Protein AF-A1DB01-F1 (afdb_monomer_lite)

Organism: Neosartorya fischeri (strain ATCC 1020 / DSM 3700 / CBS 544.65 / FGSC A1164 / JCM 1740 / NRRL 181 / WB 181) (NCBI:txid331117)

InterPro domains:
  IPR000789 Cyclin-dependent kinase, regulatory subunit [PF01111] (2-52)
  IPR000789 Cyclin-dependent kinase, regulatory subunit [PR00296] (24-38)
  IPR000789 Cyclin-dependent kinase, regulatory subunit [PR00296] (39-52)
  IPR000789 Cyclin-dependent kinase, regulatory subunit [PS00945] (42-52)
  IPR000789 Cyclin-dependent kinase, regulatory subunit [SM01084] (1-52)
  IPR036858 Cyclin-dependent kinase, regulatory subunit superfamily [G3DSA:3.30.170.10] (1-52)
  IPR036858 Cyclin-dependent kinase, regulatory subunit superfamily [SSF55637] (1-52)

pLDDT: mean 95.43, std 2.9, range [85.56, 98.31]

Radius of gyration: 14.33 Å; chains: 1; bounding box: 31×29×33 Å

Secondary structure (DSSP, 8-state):
-GGGS-GGGB-TTTSSBPP--HHHHHHTT----TT-----PPPPPTT-----

Structure (mmCIF, N/CA/C/O backbone):
data_AF-A1DB01-F1
#
_entry.id   AF-A1DB01-F1
#
loop_
_atom_site.group_PDB
_atom_site.id
_atom_site.type_symbol
_atom_site.label_atom_id
_atom_site.label_alt_id
_atom_site.label_comp_id
_atom_site.label_asym_id
_atom_site.label_entity_id
_atom_site.label_seq_id
_atom_site.pdbx_PDB_ins_code
_atom_site.Cartn_x
_atom_site.Cartn_y
_atom_site.Cartn_z
_atom_site.occupancy
_atom_site.B_iso_or_equiv
_atom_site.auth_seq_id
_atom_site.auth_comp_id
_atom_site.auth_asym_id
_atom_site.auth_atom_id
_atom_site.pdbx_PDB_model_num
ATOM 1 N N . MET A 1 1 ? -4.765 16.179 -3.925 1.00 85.56 1 MET A N 1
ATOM 2 C CA . MET A 1 1 ? -4.885 15.182 -2.842 1.00 85.56 1 MET A CA 1
ATOM 3 C C . MET A 1 1 ? -3.531 14.548 -2.537 1.00 85.56 1 MET A C 1
ATOM 5 O O . MET A 1 1 ? -3.051 14.759 -1.439 1.00 85.56 1 MET A O 1
ATOM 9 N N . LEU A 1 2 ? -2.860 13.918 -3.513 1.00 90.88 2 LEU A N 1
ATOM 10 C CA . LEU A 1 2 ? -1.558 13.245 -3.326 1.00 90.88 2 LEU A CA 1
ATOM 11 C C . LEU A 1 2 ? -0.465 14.107 -2.672 1.00 90.88 2 LEU A C 1
ATOM 13 O O . LEU A 1 2 ? 0.202 13.654 -1.758 1.00 90.88 2 LEU A O 1
ATOM 17 N N . LYS A 1 3 ? -0.354 15.388 -3.051 1.00 92.00 3 LYS A N 1
ATOM 18 C CA . LYS A 1 3 ? 0.612 16.339 -2.459 1.00 92.00 3 LYS A CA 1
ATOM 19 C C . LYS A 1 3 ? 0.431 16.596 -0.951 1.00 92.00 3 LYS A C 1
ATOM 21 O O . LYS A 1 3 ? 1.267 17.265 -0.360 1.00 92.00 3 LYS A O 1
ATOM 26 N N . LYS A 1 4 ? -0.690 16.165 -0.361 1.00 94.31 4 LYS A N 1
ATOM 27 C CA . LYS A 1 4 ? -0.989 16.307 1.073 1.00 94.31 4 LYS A CA 1
ATOM 28 C C . LYS A 1 4 ? -0.715 15.024 1.866 1.00 94.31 4 LYS A C 1
ATOM 30 O O . LYS A 1 4 ? -0.831 15.057 3.084 1.00 94.31 4 LYS A O 1
ATOM 35 N N . ILE A 1 5 ? -0.420 13.913 1.190 1.00 95.69 5 ILE A N 1
ATOM 36 C CA . ILE A 1 5 ? -0.118 12.639 1.843 1.00 95.69 5 ILE A CA 1
ATOM 37 C C . ILE A 1 5 ? 1.317 12.712 2.397 1.00 95.69 5 ILE A C 1
ATOM 39 O O . ILE A 1 5 ? 2.192 13.234 1.697 1.00 95.69 5 ILE A O 1
ATOM 43 N N . PRO A 1 6 ? 1.570 12.229 3.626 1.00 95.69 6 PRO A N 1
ATOM 44 C CA . PRO A 1 6 ? 2.914 12.148 4.192 1.00 95.69 6 PRO A CA 1
ATOM 45 C C . PRO A 1 6 ? 3.902 11.389 3.293 1.00 95.69 6 PRO A C 1
ATOM 47 O O . PRO A 1 6 ? 3.543 10.412 2.638 1.00 95.69 6 PRO A O 1
ATOM 50 N N . ALA A 1 7 ? 5.157 11.842 3.243 1.00 94.62 7 ALA A N 1
ATOM 51 C CA . ALA A 1 7 ? 6.167 11.286 2.337 1.00 94.62 7 ALA A CA 1
ATOM 52 C C . ALA A 1 7 ? 6.530 9.820 2.651 1.00 94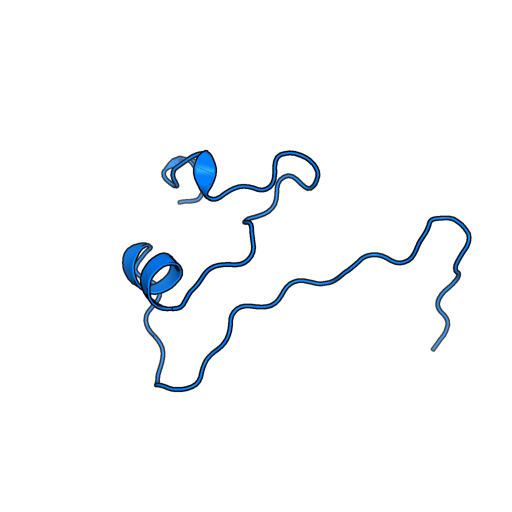.62 7 ALA A C 1
ATOM 54 O O . ALA A 1 7 ? 6.899 9.075 1.752 1.00 94.62 7 ALA A O 1
ATOM 55 N N . ASP A 1 8 ? 6.378 9.390 3.903 1.00 94.69 8 ASP A N 1
ATOM 56 C CA . ASP A 1 8 ? 6.612 8.025 4.392 1.00 94.69 8 ASP A CA 1
ATOM 57 C C . ASP A 1 8 ? 5.553 7.003 3.935 1.00 94.69 8 ASP A C 1
ATOM 59 O O . ASP A 1 8 ? 5.697 5.801 4.174 1.00 94.69 8 ASP A O 1
ATOM 63 N N . TYR A 1 9 ? 4.489 7.464 3.272 1.00 96.62 9 TYR A N 1
ATOM 64 C CA . TYR A 1 9 ? 3.499 6.613 2.609 1.00 96.62 9 TYR A CA 1
ATOM 65 C C . TYR A 1 9 ? 3.868 6.332 1.149 1.00 96.62 9 TYR A C 1
ATOM 67 O O . TYR A 1 9 ? 3.187 5.548 0.490 1.00 96.62 9 TYR A O 1
ATOM 75 N N . PHE A 1 10 ? 4.930 6.952 0.633 1.00 96.94 10 PHE A N 1
ATOM 76 C CA . PHE A 1 10 ? 5.403 6.742 -0.728 1.00 96.94 10 PHE A CA 1
ATOM 77 C C . PHE A 1 10 ? 6.610 5.808 -0.759 1.00 96.94 10 PHE A C 1
ATOM 79 O O . PHE A 1 10 ? 7.508 5.883 0.078 1.00 96.94 10 PHE A O 1
ATOM 86 N N . ASP A 1 11 ? 6.631 4.944 -1.767 1.00 95.06 11 ASP A N 1
ATOM 87 C CA . ASP A 1 11 ? 7.801 4.167 -2.142 1.00 95.06 11 ASP A CA 1
ATOM 88 C C . ASP A 1 11 ? 8.784 5.080 -2.893 1.00 95.06 11 ASP A C 1
ATOM 90 O O . ASP A 1 11 ? 8.445 5.685 -3.915 1.00 95.06 11 ASP A O 1
ATOM 94 N N . SER A 1 12 ? 10.011 5.194 -2.382 1.00 91.50 12 SER A N 1
ATOM 95 C CA . SER A 1 12 ? 11.042 6.078 -2.938 1.00 91.50 12 SER A CA 1
ATOM 96 C C . SER A 1 12 ? 11.603 5.607 -4.281 1.00 91.50 12 SER A C 1
ATOM 98 O O . SER A 1 12 ? 12.161 6.420 -5.017 1.00 91.50 12 SER A O 1
ATOM 100 N N . SER A 1 13 ? 11.459 4.322 -4.608 1.00 90.44 13 SER A N 1
ATOM 101 C CA . SER A 1 13 ? 11.948 3.720 -5.848 1.00 90.44 13 SER A CA 1
ATOM 102 C C . SER A 1 13 ? 10.917 3.788 -6.975 1.00 90.44 13 SER A C 1
ATOM 104 O O . SER A 1 13 ? 11.277 4.091 -8.111 1.00 90.44 13 SER A O 1
ATOM 106 N N . LYS A 1 14 ? 9.634 3.564 -6.660 1.00 88.31 14 LYS A N 1
ATOM 107 C CA . LYS A 1 14 ? 8.537 3.513 -7.642 1.00 88.31 14 LYS A CA 1
ATOM 108 C C . LYS A 1 14 ? 7.797 4.845 -7.804 1.00 88.31 14 LYS A C 1
ATOM 110 O O . LYS A 1 14 ? 7.134 5.061 -8.815 1.00 88.31 14 LYS A O 1
ATOM 115 N N . GLY A 1 15 ? 7.859 5.737 -6.811 1.00 91.69 15 GLY A N 1
ATOM 116 C CA . GLY A 1 15 ? 7.079 6.984 -6.796 1.00 91.69 15 GLY A CA 1
ATOM 117 C C . GLY A 1 15 ? 5.568 6.779 -6.602 1.00 91.69 15 GLY A C 1
ATOM 118 O O . GLY A 1 15 ? 4.789 7.724 -6.746 1.00 91.69 15 GLY A O 1
ATOM 119 N N . THR A 1 16 ? 5.147 5.556 -6.276 1.00 95.12 16 THR A N 1
ATOM 120 C CA . THR A 1 16 ? 3.774 5.185 -5.913 1.00 95.12 16 THR A CA 1
ATOM 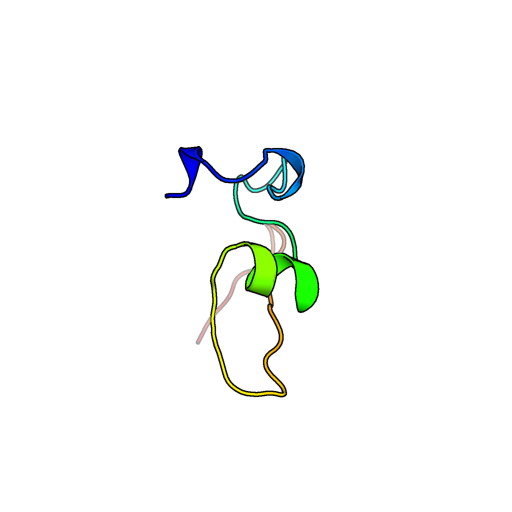121 C C . THR A 1 16 ? 3.606 5.179 -4.394 1.00 95.12 16 THR A C 1
ATOM 123 O O . THR A 1 16 ? 4.567 5.377 -3.652 1.00 95.12 16 THR A O 1
ATOM 126 N N . LEU A 1 17 ? 2.387 4.947 -3.903 1.00 96.88 17 LEU A N 1
ATOM 127 C CA . LEU A 1 17 ? 2.209 4.600 -2.492 1.00 96.88 17 LEU A CA 1
ATOM 128 C C . LEU A 1 17 ? 2.860 3.240 -2.210 1.00 96.88 17 LEU A C 1
ATOM 130 O O . LEU A 1 17 ? 2.862 2.366 -3.080 1.00 96.88 17 LEU A O 1
ATOM 134 N N . LYS A 1 18 ? 3.389 3.068 -0.998 1.00 96.31 18 LYS A N 1
ATOM 135 C CA . LYS A 1 18 ? 3.742 1.747 -0.466 1.00 96.31 18 LYS A CA 1
ATOM 136 C C . LYS A 1 18 ? 2.470 0.921 -0.227 1.00 96.31 18 LYS A C 1
ATOM 138 O O . LYS A 1 18 ? 1.362 1.464 -0.217 1.00 96.31 18 LYS A O 1
ATOM 143 N N . LEU A 1 19 ? 2.621 -0.378 0.025 1.00 97.06 19 LEU A N 1
ATOM 144 C CA . LEU A 1 19 ? 1.515 -1.197 0.521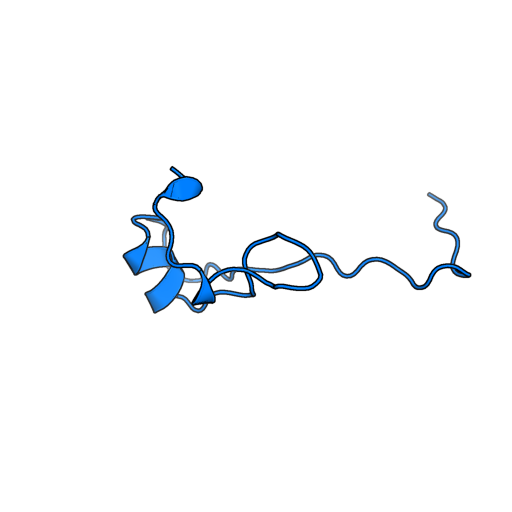 1.00 97.06 19 LEU A CA 1
ATOM 145 C C . LEU A 1 19 ? 1.008 -0.623 1.854 1.00 97.06 19 LEU A C 1
ATOM 147 O O . LEU A 1 19 ? 1.810 -0.316 2.734 1.00 97.06 19 LEU A O 1
ATOM 151 N N . LEU A 1 20 ? -0.309 -0.463 1.979 1.00 98.00 20 LEU A N 1
ATOM 152 C CA . LEU A 1 20 ? -0.938 0.207 3.118 1.00 98.00 20 LEU A CA 1
ATOM 153 C C . LEU A 1 20 ? -1.789 -0.796 3.878 1.00 98.00 20 LEU A C 1
ATOM 155 O O . LEU A 1 20 ? -2.609 -1.487 3.271 1.00 98.00 20 LEU A O 1
ATOM 159 N N . TRP A 1 21 ? -1.632 -0.817 5.193 1.00 97.69 21 TRP A N 1
ATOM 160 C CA . TRP A 1 21 ? -2.518 -1.554 6.087 1.00 97.69 21 TRP A CA 1
ATOM 161 C C . TRP A 1 21 ? -3.901 -0.896 6.165 1.00 97.69 21 TRP A C 1
ATOM 163 O O . TRP A 1 21 ? -4.083 0.256 5.755 1.00 97.69 21 TRP A O 1
ATOM 173 N N . GLU A 1 22 ? -4.887 -1.628 6.692 1.00 97.56 22 GLU A N 1
ATOM 174 C CA . GLU A 1 22 ? -6.273 -1.157 6.774 1.00 97.56 22 GLU A CA 1
ATOM 175 C C . GLU A 1 22 ? -6.398 0.180 7.506 1.00 97.56 22 GLU A C 1
ATOM 177 O O . GLU A 1 22 ? -7.059 1.105 7.032 1.00 97.56 22 GLU A O 1
ATOM 182 N N . GLU A 1 23 ? -5.691 0.324 8.619 1.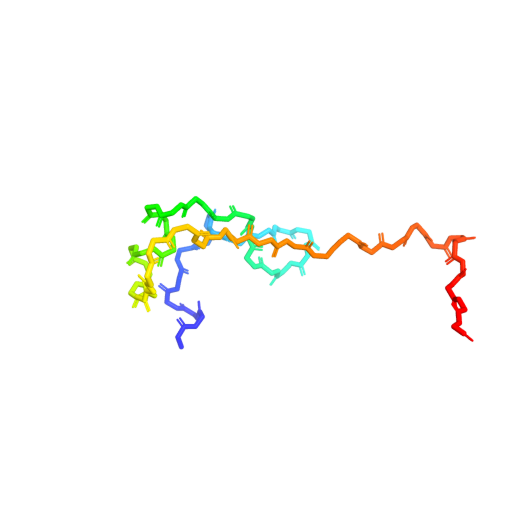00 97.50 23 GLU A N 1
ATOM 183 C CA . GLU A 1 23 ? -5.676 1.542 9.415 1.00 97.50 23 GLU A CA 1
ATOM 184 C C . GLU A 1 23 ? -5.053 2.720 8.654 1.00 97.50 23 GLU A C 1
ATOM 186 O O . GLU A 1 23 ? -5.544 3.846 8.752 1.00 97.50 23 GLU A O 1
ATOM 191 N N . GLU A 1 24 ? -4.009 2.470 7.858 1.00 97.69 24 GLU A N 1
ATOM 192 C CA . GLU A 1 24 ? -3.303 3.502 7.094 1.00 97.69 24 GLU A CA 1
ATOM 193 C C . GLU A 1 24 ? -4.185 4.062 5.973 1.00 97.69 24 GLU A C 1
ATOM 195 O O . GLU A 1 24 ? -4.343 5.280 5.861 1.00 97.69 24 GLU A O 1
ATOM 200 N N . TRP A 1 25 ? -4.814 3.208 5.155 1.00 98.00 25 TRP A N 1
ATOM 201 C CA . TRP A 1 25 ? -5.668 3.709 4.073 1.00 98.00 25 TRP A CA 1
ATOM 202 C C . TRP A 1 25 ? -6.979 4.305 4.594 1.00 98.00 25 TRP A C 1
ATOM 204 O O . TRP A 1 25 ? -7.464 5.292 4.029 1.00 98.00 25 TRP A O 1
ATOM 214 N N . ARG A 1 26 ? -7.525 3.793 5.707 1.00 97.62 26 ARG A N 1
ATOM 215 C CA . ARG A 1 26 ? -8.683 4.414 6.373 1.00 97.62 26 ARG A CA 1
ATOM 216 C C . ARG A 1 26 ? -8.341 5.799 6.919 1.00 97.62 26 ARG A C 1
ATOM 218 O O . ARG A 1 26 ? -9.148 6.716 6.768 1.00 97.62 26 ARG A O 1
ATOM 225 N N . ALA A 1 27 ? -7.141 5.995 7.471 1.00 96.88 27 ALA A N 1
ATOM 226 C CA . ALA A 1 27 ? -6.677 7.304 7.938 1.00 96.88 27 ALA A CA 1
ATOM 227 C C . ALA A 1 27 ? -6.528 8.336 6.801 1.00 96.88 27 ALA A C 1
ATOM 229 O O . ALA A 1 27 ? -6.692 9.534 7.032 1.00 96.88 27 ALA A O 1
ATOM 230 N N . LEU A 1 28 ? -6.302 7.888 5.559 1.00 97.00 28 LEU A N 1
ATOM 231 C CA . LEU A 1 28 ? -6.328 8.749 4.366 1.00 97.00 28 LEU A CA 1
ATOM 232 C C . LEU A 1 28 ? -7.751 9.162 3.934 1.00 97.00 28 LEU A C 1
ATOM 234 O O . LEU A 1 28 ? -7.908 9.915 2.969 1.00 97.00 28 LEU A O 1
ATOM 238 N N . GLY A 1 29 ? -8.786 8.690 4.635 1.00 97.06 29 GLY A N 1
ATOM 239 C CA . GLY A 1 29 ? -10.193 8.978 4.356 1.00 97.06 29 GLY A CA 1
ATOM 240 C C . GLY A 1 29 ? -10.836 8.031 3.343 1.00 97.06 29 GLY A C 1
ATOM 241 O O . GLY A 1 29 ? -11.975 8.260 2.929 1.00 97.06 29 GLY A O 1
ATOM 242 N N . ILE A 1 30 ? -10.142 6.964 2.935 1.00 97.69 30 ILE A N 1
ATOM 243 C CA . ILE A 1 30 ? -10.729 5.929 2.082 1.00 97.69 30 ILE A CA 1
ATOM 244 C C . ILE A 1 30 ? -11.707 5.118 2.940 1.00 97.69 30 ILE A C 1
ATOM 246 O O . ILE A 1 30 ? -11.365 4.639 4.018 1.00 97.69 30 ILE A O 1
ATOM 250 N N . THR A 1 31 ? -12.950 4.988 2.474 1.00 98.19 31 THR A N 1
ATOM 251 C CA . THR A 1 31 ? -14.020 4.283 3.193 1.00 98.19 31 THR A CA 1
ATOM 252 C C . THR A 1 31 ? -14.579 3.177 2.316 1.00 98.19 31 THR A C 1
ATOM 254 O O . THR A 1 31 ? -15.081 3.438 1.225 1.00 98.19 31 THR A O 1
ATOM 257 N N . GLN A 1 32 ? -14.486 1.942 2.797 1.00 97.50 32 GLN A N 1
ATOM 258 C CA . GLN A 1 32 ? -14.998 0.741 2.138 1.00 97.50 32 GLN A CA 1
ATOM 259 C C . GLN A 1 32 ? -15.578 -0.216 3.189 1.00 97.50 32 GLN A C 1
ATOM 261 O O . GLN A 1 32 ? -15.390 -0.007 4.397 1.00 97.50 32 GLN A O 1
ATOM 266 N N . SER A 1 33 ? -16.280 -1.256 2.727 1.00 98.12 33 SER A N 1
ATOM 267 C CA . SER A 1 33 ? -16.747 -2.363 3.570 1.00 98.12 33 SER A CA 1
ATOM 268 C C . SER A 1 33 ? -15.575 -3.127 4.208 1.00 98.12 33 SER A C 1
ATOM 270 O O . SER A 1 33 ? -14.410 -2.796 4.002 1.00 98.12 33 SER A O 1
ATOM 272 N N . LEU A 1 34 ? -15.873 -4.142 5.016 1.00 97.50 34 LEU A N 1
ATOM 273 C CA . LEU A 1 34 ? -14.848 -5.018 5.589 1.00 97.50 34 LEU A CA 1
ATOM 274 C C . LEU A 1 34 ? -14.273 -5.973 4.532 1.00 97.50 34 LEU A C 1
ATOM 276 O O . LEU A 1 34 ? -14.966 -6.305 3.567 1.00 97.50 34 LEU A O 1
ATOM 280 N N . GLY A 1 35 ? -13.039 -6.432 4.759 1.00 96.69 35 GLY A N 1
ATOM 281 C CA . GLY A 1 35 ? -12.380 -7.472 3.958 1.00 96.69 35 GLY A CA 1
ATOM 282 C C . GLY A 1 35 ? -11.636 -6.976 2.717 1.00 96.69 35 GLY A C 1
ATOM 283 O O . GLY A 1 35 ? -11.264 -7.788 1.877 1.00 96.69 35 GLY A O 1
ATOM 284 N N . TRP A 1 36 ? -11.439 -5.664 2.577 1.00 98.31 36 TRP A N 1
ATOM 285 C CA . TRP A 1 36 ? -10.642 -5.106 1.487 1.00 98.31 36 TRP A CA 1
ATOM 286 C C . TRP A 1 36 ? -9.166 -5.050 1.853 1.00 98.31 36 TRP A C 1
ATOM 288 O O . TRP A 1 36 ? -8.797 -4.555 2.916 1.00 98.31 36 TRP A O 1
ATOM 298 N N . GLU A 1 37 ? -8.333 -5.483 0.915 1.00 97.69 37 GLU A N 1
ATOM 299 C CA . GLU A 1 37 ? -6.881 -5.446 1.030 1.00 97.69 37 GLU A CA 1
ATOM 300 C C . GLU A 1 37 ? -6.302 -4.546 -0.063 1.00 97.69 37 GLU A C 1
ATOM 302 O O . GLU A 1 37 ? -6.717 -4.587 -1.226 1.00 97.69 37 GLU A O 1
ATOM 307 N N . HIS A 1 38 ? -5.341 -3.705 0.317 1.00 97.94 38 HIS A N 1
ATOM 308 C CA . HIS A 1 38 ? -4.550 -2.951 -0.646 1.00 97.94 38 HIS A CA 1
ATOM 309 C C . HIS A 1 38 ? -3.516 -3.896 -1.272 1.00 97.94 38 HIS A C 1
ATOM 311 O O . HIS A 1 38 ? -2.905 -4.682 -0.555 1.00 97.94 38 HIS A O 1
ATOM 317 N N . TYR A 1 39 ? -3.310 -3.823 -2.590 1.00 97.19 39 TYR A N 1
ATOM 318 C CA . TYR A 1 39 ? -2.316 -4.623 -3.308 1.00 97.19 39 TYR A CA 1
ATOM 319 C C . TYR A 1 39 ? -1.522 -3.758 -4.288 1.00 97.19 39 TYR A C 1
ATOM 321 O O . TYR A 1 39 ? -1.996 -2.717 -4.745 1.00 97.19 39 TYR A O 1
ATOM 329 N N . GLU A 1 40 ? -0.323 -4.219 -4.639 1.00 95.50 40 GLU A N 1
ATOM 330 C CA . GLU A 1 40 ? 0.502 -3.626 -5.688 1.00 95.50 40 GLU A CA 1
ATOM 331 C C . GLU A 1 40 ? 0.719 -4.607 -6.842 1.00 95.50 40 GLU A C 1
ATOM 333 O O . GLU A 1 40 ? 0.558 -5.821 -6.699 1.00 95.50 40 GLU A O 1
ATOM 338 N N . VAL A 1 41 ? 1.097 -4.073 -8.002 1.00 94.19 41 VAL A N 1
ATOM 339 C CA . VAL A 1 41 ? 1.562 -4.881 -9.129 1.00 94.19 41 VAL A CA 1
ATOM 340 C C . VAL A 1 41 ? 3.084 -4.896 -9.101 1.00 94.19 41 VAL A C 1
ATOM 342 O O . VAL A 1 41 ? 3.723 -3.846 -9.037 1.00 94.19 41 VAL A O 1
ATOM 345 N N . HIS A 1 42 ? 3.659 -6.094 -9.155 1.00 91.31 42 HIS A N 1
ATOM 346 C CA . HIS A 1 42 ? 5.092 -6.266 -9.334 1.00 91.31 42 HIS A CA 1
ATOM 347 C C . HIS A 1 42 ? 5.411 -6.319 -10.829 1.00 91.31 42 HIS A C 1
ATOM 349 O O . HIS A 1 42 ? 4.918 -7.199 -11.539 1.00 91.31 42 HIS A O 1
ATOM 355 N N . GLU A 1 43 ? 6.205 -5.362 -11.308 1.00 90.50 43 GLU A N 1
ATOM 356 C CA . GLU A 1 43 ? 6.686 -5.369 -12.688 1.00 90.50 43 GLU A CA 1
ATOM 357 C C . GLU A 1 43 ? 7.650 -6.546 -12.895 1.00 90.50 43 GLU A C 1
ATOM 359 O O . GLU A 1 43 ? 8.479 -6.814 -12.023 1.00 90.50 43 GLU A O 1
ATOM 364 N N . PRO A 1 44 ? 7.548 -7.278 -14.018 1.00 95.19 44 PRO A N 1
ATOM 365 C CA . PRO A 1 44 ? 8.477 -8.358 -14.307 1.00 95.19 44 PRO A CA 1
ATOM 366 C C . PRO A 1 44 ? 9.895 -7.806 -14.506 1.00 95.19 44 PRO A C 1
ATOM 368 O O . PRO A 1 44 ? 10.080 -6.669 -14.945 1.00 95.19 44 PRO A O 1
ATOM 371 N N . GLU A 1 45 ? 10.908 -8.625 -14.223 1.00 96.06 45 GLU A N 1
ATOM 372 C CA . GLU A 1 45 ? 12.298 -8.241 -14.471 1.00 96.06 45 GLU A CA 1
ATOM 373 C C . GLU A 1 45 ? 12.529 -7.868 -15.951 1.00 96.06 45 GLU A C 1
ATOM 375 O O . GLU A 1 45 ? 11.869 -8.429 -16.829 1.00 96.06 45 GLU A O 1
ATOM 380 N N . PRO A 1 46 ? 13.496 -6.983 -16.278 1.00 96.94 46 PRO A N 1
ATOM 381 C CA . PRO A 1 46 ? 13.648 -6.418 -17.628 1.00 96.94 46 PRO A CA 1
ATOM 382 C C . PRO A 1 46 ? 13.828 -7.431 -18.766 1.00 96.94 46 PRO A C 1
ATOM 384 O O . PRO A 1 46 ? 13.650 -7.097 -19.935 1.00 96.94 46 PRO A O 1
ATOM 387 N N . HIS A 1 47 ? 14.229 -8.657 -18.439 1.00 97.06 47 HIS A N 1
ATOM 388 C CA . HIS A 1 47 ? 14.463 -9.737 -19.391 1.00 97.06 47 HIS A CA 1
ATOM 389 C C . HIS A 1 47 ? 13.277 -10.713 -19.517 1.00 97.06 47 HIS A C 1
ATOM 391 O O . HIS A 1 47 ? 13.386 -11.720 -20.217 1.00 97.06 47 HIS A O 1
ATOM 397 N N . ILE A 1 48 ? 12.148 -10.436 -18.860 1.00 97.44 48 ILE A N 1
ATOM 398 C CA . ILE A 1 48 ? 10.913 -11.221 -18.934 1.00 97.44 48 ILE A CA 1
ATOM 399 C C . ILE A 1 48 ? 9.929 -10.516 -19.877 1.00 97.44 48 ILE A C 1
ATOM 401 O O . ILE A 1 48 ? 9.634 -9.333 -19.726 1.00 97.44 48 ILE A O 1
ATOM 405 N N . LEU A 1 49 ? 9.384 -11.259 -20.845 1.00 96.69 49 LEU A N 1
ATOM 406 C CA . LEU A 1 49 ? 8.404 -10.760 -21.815 1.00 96.69 49 LEU A CA 1
ATOM 407 C C . LEU A 1 49 ? 7.027 -11.382 -21.555 1.00 96.69 49 LEU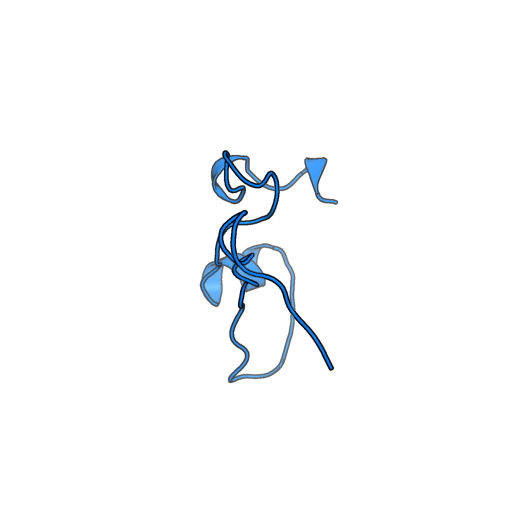 A C 1
ATOM 409 O O . LEU A 1 49 ? 6.912 -12.597 -21.396 1.00 96.69 49 LEU A O 1
ATOM 413 N N . LEU A 1 50 ? 5.982 -10.552 -21.542 1.00 95.81 50 LEU A N 1
ATOM 414 C CA . LEU A 1 50 ? 4.596 -10.978 -21.323 1.00 95.81 50 LEU A CA 1
ATOM 415 C C . LEU A 1 50 ? 3.833 -11.073 -22.659 1.00 95.81 50 LEU A C 1
ATOM 417 O O . LEU A 1 50 ? 3.891 -10.152 -23.472 1.00 95.81 50 LEU A O 1
ATOM 421 N N . PHE A 1 51 ? 3.078 -12.158 -22.858 1.00 95.19 51 PHE A N 1
ATOM 422 C CA . PHE A 1 51 ? 2.185 -12.396 -24.006 1.00 95.19 51 PHE A CA 1
ATOM 423 C C . PHE A 1 51 ? 0.777 -12.776 -23.505 1.00 95.19 51 PHE A C 1
ATOM 425 O O . PHE A 1 51 ? 0.645 -13.235 -22.370 1.00 95.19 51 PHE A O 1
ATOM 432 N N . LYS A 1 52 ? -0.267 -12.586 -24.327 1.00 89.25 52 LYS A N 1
ATOM 433 C CA . LYS A 1 52 ? -1.666 -12.939 -24.015 1.00 89.25 52 LYS A CA 1
ATOM 434 C C . LYS A 1 52 ? -2.317 -13.727 -25.143 1.00 89.25 52 LYS A C 1
ATOM 436 O O . LYS A 1 52 ? -1.941 -13.463 -26.309 1.00 89.25 52 LYS A O 1
#

Sequence (52 aa):
MLKKIPADYFDSSKGTLKLLWEEEWRALGITQSLGWEHYEVHEPEPHILLFK

Foldseek 3Di:
DVVPDDPVQADPVPRHGDFDDPVRVVVVVDDDDPDDGGDDDDDDDPPDDDDD

=== Feature glossary ===
A reading guide for the features in this record.

Start from the sequence.

  · This is the polypeptide sequence — one letter per residue, N-terminus first. Length ranges from a few dozen residues for small domains to over a thousand for large multi-domain proteins.

Fold it, and you get atomic coordinates and the backbone conformation that goes with them.

  · Structure coordinates are given as an mmCIF _atom_site loop: one row per atom with element, residue name, chain id, sequence number, and x/y/z position in Å. Only the four main-chain atoms per residue are included here; side chains are omitted to keep the 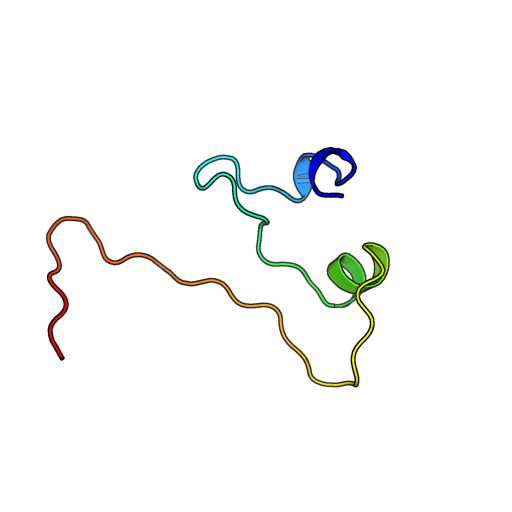record compact.

  · Backbone dihedral angles. Every residue except chain termini has a φ (preceding-C → N → Cα → C) and a ψ (N → Cα → C → next-N). They are reported in degrees following the IUPAC sign convention. Secondary structure is essentially a statement about which (φ, ψ) basin each residue occupies.

  · The SS8 string is DSSP's per-residue secondary-structure call. α-helix (H) means an i→i+4 H-bond ladder; β-strand (E) means the residue participates in a β-sheet; 3₁₀ (G) and π (I) are tighter and wider helices; T/S are turns/bends; '-' is loop.

  · SS3 is a coarse helix/strand/coil call (letters a/b/c) made by the P-SEA algorithm from inter-Cα distances and dihedrals. It is less detailed than DSSP but needs only Cα positions.

Summarize the fold with a handful of shape descriptors and a per-residue structural alphabet.

  · Radius of gyration (Rg) is the root-mean-square distance of Cα atoms from their centroid — a single number for overall size and compactness. A globular domain of N residues has Rg ≈ 2.2·N^0.38 Å; an extended or disordered chain has a much larger Rg. The Cα contact count is the number of residue pairs whose Cα atoms are within 8 Å and are more than four positions apart in sequence — a standard proxy for tertiary packing density. The bounding box is the smallest axis-aligned box enclosing all Cα atoms.

  · The Foldseek 3Di string encodes local tertiary geometry as a 20-letter alphabet — one character per residue — derived from the relative positions of nearby Cα atoms. Unlike the amino-acid sequence, 3Di is a direct function of the 3D structure, so two proteins with the same fold have similar 3Di strings even at low sequence identity.

  · Solvent-accessible surface area (SASA) is the area in Å² traced out by the centre of a 1.4 Å probe sphere (a water molecule) rolled over the protein's van der Waals surface (Shrake–Rupley / Lee–Richards construction). Buried residues have near-zero SASA; fully exposed residues can exceed 200 Å². The total SASA scales roughly with the number of surface residues.

Ask how reliable the model is.

  · pLDDT (predicted Local Distance Difference Test) is AlphaFold's per-residue confidence score, ranging from 0 to 100. Values above 90 indicate high confidence (typically well-packed cores); 70–90 is confident; 50–70 low confidence; below 50 usually means the region is disordered or the prediction is unreliable there. AlphaFold stores pLDDT in the mmCIF B-factor column.

  · B-factor (Debye–Waller factor) reflects atomic displacement in the crystal lattice. It is an experimental observable (units Å²), not a prediction; low values mean the atom is pinned down, high values mean it moves or is heterogeneous across the crystal.

  · Predicted Aligned Error (PAE) is an AlphaFold confidence matrix: entry (i, j) is the expected error in the position of residue j, in ångströms, when the prediction is superimposed on the true structure at residue i. Low PAE within a block of residues means that block is internally rigid and well-predicted; high PAE between two blocks means their relative placement is uncertain even if each block individually is confident.

Place it in context: what it resembles, what it is annotated as, and how it looks.

  · Nearest PDB neighbors are the top structural matches found by Foldseek when searching this structure against the entire Protein Data Bank. Each hit reports a TM-score (0 to 1; >0.5 almost always implies the same fold) and an E-value. These are *structural* homologs — they may share no detectable sequence similarity.

  · Functional annotations link the protein to curated databases. InterPro entries identify conserved domains and families by matching the sequence against member-database signatures (Pfam, PROSITE, CDD, …). Gene Ontology (GO) terms describe molecular function, biological process, and cellular component in a controlled vocabulary. CATH places the structure in a hierarchical fold classification (Class/Architecture/Topology/Homologous-superfamily). The organism is the source species.

  · Three diagnostic plots accompany the record. The Cα contact map visualizes the tertiary structure as a 2D adjacency matrix (8 Å cutoff, sequence-local contacts suppressed). The Ramachandran plot shows the distribution of backbone (φ, ψ) torsions, with points in the α and β basins reflecting secondary structure content. The PAE plot shows AlphaFold's inter-residue confidence as a color matrix.

  · Six rendered views show the 3D structure from the faces of a cube — i.e. along ±x, ±y, ±z. Rendering representation is drawn randomly per protein from cartoon (secondary-structure ribbons), sticks (backbone bonds), or molecular surface; coloring is either N→C rainbow (blue at the N-terminus through red at the C-terminus) or one color per chain.